Protein AF-A0A1M3LTM2-F1 (afdb_monomer)

Structure (mmCIF, N/CA/C/O backbone):
data_AF-A0A1M3LTM2-F1
#
_entry.id   AF-A0A1M3LTM2-F1
#
loop_
_atom_site.group_PDB
_atom_site.id
_atom_site.type_symbol
_atom_site.label_atom_id
_atom_site.label_alt_id
_atom_site.label_comp_id
_atom_site.label_asym_id
_atom_site.label_entity_id
_atom_site.label_seq_id
_atom_site.pdbx_PDB_ins_code
_atom_site.Cartn_x
_atom_site.Cartn_y
_atom_site.Cartn_z
_atom_site.occupancy
_atom_site.B_iso_or_equiv
_atom_site.auth_seq_id
_atom_site.auth_comp_id
_atom_site.auth_asym_id
_atom_site.auth_atom_id
_atom_site.pdbx_PDB_model_num
ATOM 1 N N . MET A 1 1 ? 12.350 -3.729 -43.028 1.00 33.59 1 MET A N 1
ATOM 2 C CA . MET A 1 1 ? 12.326 -4.623 -41.851 1.00 33.59 1 MET A CA 1
ATOM 3 C C . MET A 1 1 ? 12.410 -3.724 -40.622 1.00 33.59 1 MET A C 1
ATOM 5 O O . MET A 1 1 ? 13.491 -3.300 -40.253 1.00 33.59 1 MET A O 1
ATOM 9 N N . THR A 1 2 ? 11.306 -3.006 -40.391 1.00 43.41 2 THR A N 1
ATOM 10 C CA . THR A 1 2 ? 10.465 -3.072 -39.175 1.00 43.41 2 THR A CA 1
ATOM 11 C C . THR A 1 2 ? 11.162 -2.473 -37.960 1.00 43.41 2 THR A C 1
ATOM 13 O O . THR A 1 2 ? 11.8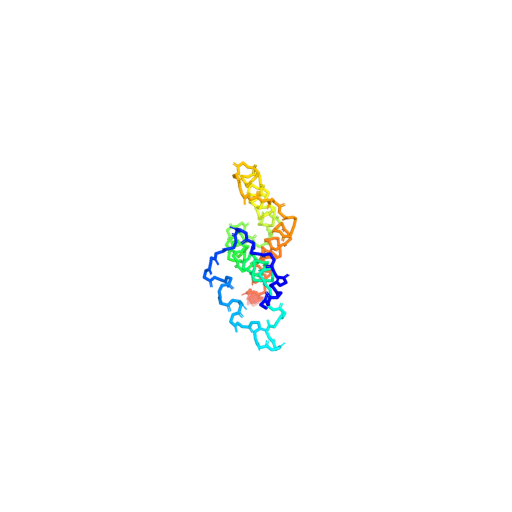26 -3.156 -37.189 1.00 43.41 2 THR A O 1
ATOM 16 N N . LEU A 1 3 ? 10.981 -1.153 -37.855 1.00 39.25 3 LEU A N 1
ATOM 17 C CA . LEU A 1 3 ? 11.224 -0.329 -36.682 1.00 39.25 3 LEU A CA 1
ATOM 18 C C . LEU A 1 3 ? 10.470 -0.948 -35.505 1.00 39.25 3 LEU A C 1
ATOM 20 O O . LEU A 1 3 ? 9.250 -0.848 -35.430 1.00 39.25 3 LEU A O 1
ATOM 24 N N . ASN A 1 4 ? 11.199 -1.627 -34.629 1.00 50.38 4 ASN A N 1
ATOM 25 C CA . ASN A 1 4 ? 10.725 -1.967 -33.301 1.00 50.38 4 ASN A CA 1
ATOM 26 C C . ASN A 1 4 ? 10.847 -0.690 -32.446 1.00 50.38 4 ASN A C 1
ATOM 28 O O . ASN A 1 4 ? 11.981 -0.281 -32.190 1.00 50.38 4 ASN A O 1
ATOM 32 N N . PRO A 1 5 ? 9.755 -0.011 -32.045 1.00 50.31 5 PRO A N 1
ATOM 33 C CA . PRO A 1 5 ? 9.850 1.208 -31.247 1.00 50.31 5 PRO A CA 1
ATOM 34 C C . PRO A 1 5 ? 9.943 0.921 -29.743 1.00 50.31 5 PRO A C 1
ATOM 36 O O . PRO A 1 5 ? 10.090 1.858 -28.966 1.00 50.31 5 PRO A O 1
ATOM 39 N N . PHE A 1 6 ? 9.871 -0.344 -29.319 1.00 50.91 6 PHE A N 1
ATOM 40 C CA . PHE A 1 6 ? 9.977 -0.709 -27.913 1.00 50.91 6 PHE A CA 1
ATOM 41 C C . PHE A 1 6 ? 11.358 -1.303 -27.626 1.00 50.91 6 PHE A C 1
ATOM 43 O O . PHE A 1 6 ? 11.693 -2.357 -28.181 1.00 50.91 6 PHE A O 1
ATOM 50 N N . PRO A 1 7 ? 12.174 -0.679 -26.754 1.00 57.03 7 PRO A N 1
ATOM 51 C CA . PRO A 1 7 ? 13.264 -1.404 -26.126 1.00 57.03 7 PRO A CA 1
ATOM 52 C C . PRO A 1 7 ? 12.647 -2.647 -25.466 1.00 57.03 7 PRO A C 1
ATOM 54 O O . PRO A 1 7 ? 11.665 -2.501 -24.734 1.00 57.03 7 PRO A O 1
ATOM 57 N N . PRO A 1 8 ? 13.149 -3.867 -25.729 1.00 53.25 8 PRO A N 1
ATOM 58 C CA . PRO A 1 8 ? 12.816 -5.001 -24.890 1.00 53.25 8 PRO A CA 1
ATOM 59 C C . PRO A 1 8 ? 13.324 -4.632 -23.505 1.00 53.25 8 PRO A C 1
ATOM 61 O O . PRO A 1 8 ? 14.535 -4.576 -23.297 1.00 53.25 8 PRO A O 1
ATOM 64 N N . ASP A 1 9 ? 12.410 -4.308 -22.598 1.00 58.75 9 ASP A N 1
ATOM 65 C CA . ASP A 1 9 ? 12.755 -4.204 -21.195 1.00 58.75 9 ASP A CA 1
ATOM 66 C C . ASP A 1 9 ? 13.342 -5.568 -20.783 1.00 58.75 9 ASP A C 1
ATOM 68 O O . ASP A 1 9 ? 12.645 -6.588 -20.890 1.00 58.75 9 ASP A O 1
ATOM 72 N N . PRO A 1 10 ? 14.622 -5.640 -20.373 1.00 55.44 10 PRO A N 1
ATOM 73 C CA . PRO A 1 10 ? 15.245 -6.892 -19.956 1.00 55.44 10 PRO A CA 1
ATOM 74 C C . PRO A 1 10 ? 14.589 -7.512 -18.711 1.00 55.44 10 PRO A C 1
ATOM 76 O O . PRO A 1 10 ? 14.942 -8.636 -18.343 1.00 55.44 10 PRO A O 1
ATOM 79 N N . HIS A 1 11 ? 13.670 -6.793 -18.054 1.00 59.66 11 HIS A N 1
ATOM 80 C CA . HIS A 1 11 ? 13.228 -7.061 -16.687 1.00 59.66 11 HIS A CA 1
ATOM 81 C C . HIS A 1 11 ? 11.770 -7.548 -16.562 1.00 59.66 11 HIS A C 1
ATOM 83 O O . HIS A 1 11 ? 11.399 -8.080 -15.514 1.00 59.66 11 HIS A O 1
ATOM 89 N N . GLY A 1 12 ? 10.959 -7.460 -17.623 1.00 59.06 12 GLY A N 1
ATOM 90 C CA . GLY A 1 12 ? 9.566 -7.922 -17.624 1.00 59.06 12 GLY A CA 1
ATOM 91 C C . GLY A 1 12 ? 9.419 -9.437 -17.833 1.00 59.06 12 GLY A C 1
ATOM 92 O O . GLY A 1 12 ? 10.106 -10.040 -18.663 1.00 59.06 12 GLY A O 1
ATOM 93 N N . ASN A 1 13 ? 8.486 -10.080 -17.117 1.00 65.81 13 ASN A N 1
ATOM 94 C CA . ASN A 1 13 ? 8.162 -11.499 -17.320 1.00 65.81 13 ASN A CA 1
ATOM 95 C C . ASN A 1 13 ? 7.814 -11.740 -18.803 1.00 65.81 13 ASN A C 1
ATOM 97 O O . ASN A 1 13 ? 6.838 -11.182 -19.302 1.00 65.81 13 ASN A O 1
ATOM 101 N N . ARG A 1 14 ? 8.614 -12.559 -19.507 1.00 67.38 14 ARG A N 1
ATOM 102 C CA . ARG A 1 14 ? 8.580 -12.720 -20.982 1.00 67.38 14 ARG A CA 1
ATOM 103 C C . ARG A 1 14 ? 7.193 -13.078 -21.522 1.00 67.38 14 ARG A C 1
ATOM 105 O O . ARG A 1 14 ? 6.858 -12.766 -22.662 1.00 67.38 14 ARG A O 1
ATOM 112 N N . LEU A 1 15 ? 6.389 -13.742 -20.696 1.00 70.94 15 LEU A N 1
ATOM 113 C CA . LEU A 1 15 ? 5.016 -14.116 -21.010 1.00 70.94 15 LEU A CA 1
ATOM 114 C C . LEU A 1 15 ? 4.075 -12.902 -20.976 1.00 70.94 15 LEU A C 1
ATOM 116 O O . LEU A 1 15 ? 3.256 -12.743 -21.873 1.00 70.94 15 LEU A O 1
ATOM 120 N N . LEU A 1 16 ? 4.250 -12.001 -20.007 1.00 65.56 16 LEU A N 1
ATOM 121 C CA . LEU A 1 16 ? 3.496 -10.752 -19.902 1.00 65.56 16 LEU A CA 1
ATOM 122 C C . LEU A 1 16 ? 3.811 -9.823 -21.079 1.00 65.56 16 LEU A C 1
ATOM 124 O O . LEU A 1 16 ? 2.897 -9.328 -21.725 1.00 65.56 16 LEU A O 1
ATOM 128 N N . THR A 1 17 ? 5.092 -9.652 -21.416 1.00 68.88 17 THR A N 1
ATOM 129 C CA . THR A 1 17 ? 5.516 -8.842 -22.571 1.00 68.88 17 THR A CA 1
ATOM 130 C C . THR A 1 17 ? 5.005 -9.407 -23.894 1.00 68.88 17 THR A C 1
ATOM 132 O O . THR A 1 17 ? 4.573 -8.644 -24.754 1.00 68.88 17 THR A O 1
ATOM 135 N N . SER A 1 18 ? 4.970 -10.734 -24.045 1.00 69.81 18 SER A N 1
ATOM 136 C CA . SER A 1 18 ? 4.404 -11.377 -25.240 1.00 69.81 18 SER A CA 1
ATOM 137 C C . SER A 1 18 ? 2.886 -11.195 -25.335 1.00 69.81 18 SER A C 1
ATOM 139 O O . SER A 1 18 ? 2.366 -10.920 -26.414 1.00 69.81 18 SER A O 1
ATOM 141 N N . LEU A 1 19 ? 2.167 -11.308 -24.213 1.00 69.62 19 LEU A N 1
ATOM 142 C CA . LEU A 1 19 ? 0.724 -11.068 -24.172 1.00 69.62 19 LEU A CA 1
ATOM 143 C C . LEU A 1 19 ? 0.393 -9.600 -24.462 1.00 69.62 19 LEU A C 1
ATOM 145 O O . LEU A 1 19 ? -0.483 -9.327 -25.276 1.00 69.62 19 LEU A O 1
ATOM 149 N N . LEU A 1 20 ? 1.122 -8.655 -23.869 1.00 68.69 20 LEU A N 1
ATOM 150 C CA . LEU A 1 20 ? 0.933 -7.224 -24.120 1.00 68.69 20 LEU A CA 1
ATOM 151 C C . LEU A 1 20 ? 1.189 -6.857 -25.588 1.00 68.69 20 LEU A C 1
ATOM 153 O O . LEU A 1 20 ? 0.420 -6.087 -26.155 1.00 68.69 20 LEU A O 1
ATOM 157 N N . ALA A 1 21 ? 2.200 -7.451 -26.231 1.00 68.19 21 ALA A N 1
ATOM 158 C CA . ALA A 1 21 ? 2.460 -7.248 -27.657 1.00 68.19 21 ALA A CA 1
ATOM 159 C C . ALA A 1 21 ? 1.308 -7.749 -28.549 1.00 68.19 21 ALA A C 1
ATOM 161 O O . ALA A 1 21 ? 0.962 -7.086 -29.521 1.00 68.19 21 ALA A O 1
ATOM 162 N N . LEU A 1 22 ? 0.672 -8.872 -28.188 1.00 66.62 22 LEU A N 1
ATOM 163 C CA . LEU A 1 22 ? -0.514 -9.389 -28.883 1.00 66.62 22 LEU A CA 1
ATOM 164 C C . LEU A 1 22 ? -1.740 -8.481 -28.690 1.00 66.62 22 LEU A C 1
ATOM 166 O O . LEU A 1 22 ? -2.513 -8.281 -29.624 1.00 66.62 22 LEU A O 1
ATOM 170 N N . PHE A 1 23 ? -1.923 -7.908 -27.496 1.00 61.53 23 PHE A N 1
ATOM 171 C CA . PHE A 1 23 ? -3.037 -6.994 -27.216 1.00 61.53 23 PHE A CA 1
ATOM 172 C C . PHE A 1 23 ? -2.843 -5.595 -27.815 1.00 61.53 23 PHE A C 1
ATOM 174 O O . PHE A 1 23 ? -3.836 -4.956 -28.166 1.00 61.53 23 PHE A O 1
ATOM 181 N N . ALA A 1 24 ? -1.599 -5.138 -27.984 1.00 60.16 24 ALA A N 1
ATOM 182 C CA . ALA A 1 24 ? -1.260 -3.837 -28.565 1.00 60.16 24 ALA A CA 1
ATOM 183 C C . ALA A 1 24 ? -1.666 -3.689 -30.044 1.00 60.16 24 ALA A C 1
ATOM 185 O O . ALA A 1 24 ? -1.821 -2.566 -30.522 1.00 60.16 24 ALA A O 1
ATOM 186 N N . GLU A 1 25 ? -1.922 -4.793 -30.756 1.00 63.12 25 GLU A N 1
ATOM 187 C CA . GLU A 1 25 ? -2.535 -4.755 -32.09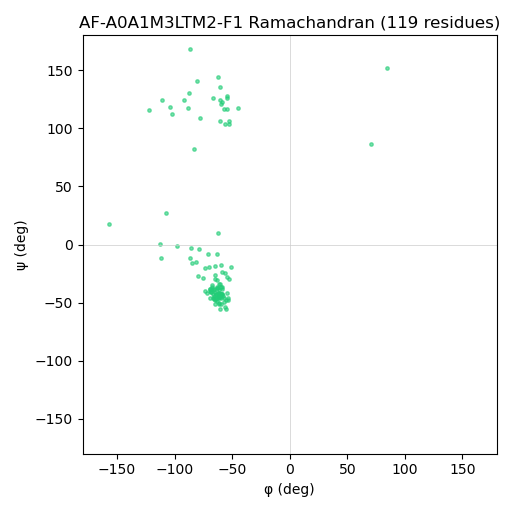4 1.00 63.12 25 GLU A CA 1
ATOM 188 C C . GLU A 1 25 ? -4.023 -4.349 -32.058 1.00 63.12 25 GLU A C 1
ATOM 190 O O . GLU A 1 25 ? -4.628 -4.070 -33.094 1.00 63.12 25 GLU A O 1
ATOM 195 N N . THR A 1 26 ? -4.611 -4.244 -30.861 1.00 64.38 26 THR A N 1
ATOM 196 C CA . THR A 1 26 ? -5.981 -3.775 -30.635 1.00 64.38 26 THR A CA 1
ATOM 197 C C . THR A 1 26 ? -5.949 -2.320 -30.140 1.00 64.38 26 THR A C 1
ATOM 199 O O . THR A 1 26 ? -5.559 -2.076 -28.996 1.00 64.38 26 THR A O 1
ATOM 202 N N . PRO A 1 27 ? -6.420 -1.328 -30.922 1.00 62.69 27 PRO A N 1
ATOM 203 C CA . PRO A 1 27 ? -6.354 0.094 -30.547 1.00 62.69 27 PRO A CA 1
ATOM 204 C C . PRO A 1 27 ? -7.023 0.437 -29.204 1.00 62.69 27 PRO A C 1
ATOM 206 O O . PRO A 1 27 ? -6.659 1.409 -28.552 1.00 62.69 27 PRO A O 1
ATOM 209 N N . LEU A 1 28 ? -7.989 -0.381 -28.771 1.00 63.59 28 LEU A N 1
ATOM 210 C CA . LEU A 1 28 ? -8.709 -0.247 -27.500 1.00 63.59 28 LEU A CA 1
ATOM 211 C C . LEU A 1 28 ? -7.888 -0.634 -26.259 1.00 63.59 28 LEU A C 1
ATOM 213 O O . LEU A 1 28 ? -8.262 -0.230 -25.162 1.00 63.59 28 LEU A O 1
ATOM 217 N N . LEU A 1 29 ? -6.809 -1.409 -26.405 1.00 65.19 29 LEU A N 1
ATOM 218 C CA . LEU A 1 29 ? -5.996 -1.925 -25.292 1.00 65.19 29 LEU A CA 1
ATOM 219 C C . LEU A 1 29 ? -4.583 -1.337 -25.249 1.00 65.19 29 LEU A C 1
ATOM 221 O O . LEU A 1 29 ? -3.831 -1.639 -24.329 1.00 65.19 29 LEU A O 1
ATOM 225 N N . ALA A 1 30 ? -4.235 -0.443 -26.177 1.00 68.12 30 ALA A N 1
ATOM 226 C CA . ALA A 1 30 ? -2.925 0.209 -26.233 1.00 68.12 30 ALA A CA 1
ATOM 227 C C . ALA A 1 30 ? -2.565 1.021 -24.967 1.00 68.12 30 ALA A C 1
ATOM 229 O O . ALA A 1 30 ? -1.400 1.337 -24.747 1.00 68.12 30 ALA A O 1
ATOM 230 N N . TRP A 1 31 ? -3.552 1.356 -24.130 1.00 71.31 31 TRP A N 1
ATOM 231 C CA . TRP A 1 31 ? -3.344 2.036 -22.848 1.00 71.31 31 TRP A CA 1
ATOM 232 C C . TRP A 1 31 ? -2.931 1.085 -21.711 1.00 71.31 31 TRP A C 1
ATOM 234 O O . TRP A 1 31 ? -2.450 1.553 -20.680 1.00 71.31 31 TRP A O 1
ATOM 244 N N . VAL A 1 32 ? -3.098 -0.234 -21.877 1.00 75.25 32 VAL A N 1
ATOM 245 C CA . VAL A 1 32 ? -2.650 -1.248 -20.913 1.00 75.25 32 VAL A CA 1
ATOM 246 C C . VAL A 1 32 ? -1.173 -1.522 -21.171 1.00 75.25 32 VAL A C 1
ATOM 248 O O . VAL A 1 32 ? -0.799 -2.449 -21.886 1.00 75.25 32 VAL A O 1
ATOM 251 N N . THR A 1 33 ? -0.321 -0.663 -20.625 1.00 79.88 33 THR A N 1
ATOM 252 C CA . THR A 1 33 ? 1.133 -0.834 -20.676 1.00 79.88 33 THR A CA 1
ATOM 253 C C . THR A 1 33 ? 1.622 -1.694 -19.511 1.00 79.88 33 THR A C 1
ATOM 255 O O . THR A 1 33 ? 0.887 -1.954 -18.557 1.00 79.88 33 THR A O 1
ATOM 258 N N . TYR A 1 34 ? 2.882 -2.129 -19.581 1.00 74.62 34 TYR A N 1
ATOM 259 C CA . TYR A 1 34 ? 3.539 -2.852 -18.490 1.00 74.62 34 TYR A CA 1
ATOM 260 C C . TYR A 1 34 ? 3.448 -2.079 -17.162 1.00 74.62 34 TYR A C 1
ATOM 262 O O . TYR A 1 34 ? 2.954 -2.634 -16.185 1.00 74.62 34 TYR A O 1
ATOM 270 N N . ASP A 1 35 ? 3.769 -0.781 -17.172 1.00 79.69 35 ASP A N 1
ATOM 271 C CA . ASP A 1 35 ? 3.680 0.105 -16.003 1.00 79.69 35 ASP A CA 1
ATOM 272 C C . ASP A 1 35 ? 2.287 0.111 -15.359 1.00 79.69 35 ASP A C 1
ATOM 274 O O . ASP A 1 35 ? 2.159 0.108 -14.138 1.00 79.69 35 ASP A O 1
ATOM 278 N N . VAL A 1 36 ? 1.220 0.128 -16.168 1.00 84.25 36 VAL A N 1
ATOM 279 C CA . VAL A 1 36 ? -0.161 0.138 -15.660 1.00 84.25 36 VAL A CA 1
ATOM 280 C C . VAL A 1 36 ? -0.492 -1.189 -14.987 1.00 84.25 36 VAL A C 1
ATOM 282 O O . VAL A 1 36 ? -1.137 -1.202 -13.935 1.00 84.25 36 VAL A O 1
ATOM 285 N N . VAL A 1 37 ? -0.054 -2.302 -15.580 1.00 85.06 37 VAL A N 1
ATOM 286 C CA . VAL A 1 37 ? -0.262 -3.638 -15.013 1.00 85.06 37 VAL A CA 1
ATOM 287 C C . VAL A 1 37 ? 0.519 -3.794 -13.714 1.00 85.06 37 VAL A C 1
ATOM 289 O O . VAL A 1 37 ? -0.061 -4.239 -12.727 1.00 85.06 37 VAL A O 1
ATOM 292 N N . GLU A 1 38 ? 1.787 -3.392 -13.688 1.00 84.31 38 GLU A N 1
ATOM 293 C CA . GLU A 1 38 ? 2.637 -3.438 -12.496 1.00 84.31 38 GLU A CA 1
ATOM 294 C C . GLU A 1 38 ? 2.067 -2.570 -11.366 1.00 84.31 38 GLU A C 1
ATOM 296 O O . GLU A 1 38 ? 1.814 -3.070 -10.269 1.00 84.31 38 GLU A O 1
ATOM 301 N N . PHE A 1 39 ? 1.728 -1.312 -11.660 1.00 88.19 39 PHE A N 1
ATOM 302 C CA . PHE A 1 39 ? 1.120 -0.392 -10.696 1.00 88.19 39 PHE A CA 1
ATOM 303 C C . PHE A 1 39 ? -0.199 -0.934 -10.124 1.00 88.19 39 PHE A C 1
ATOM 305 O O . PHE A 1 39 ? -0.436 -0.892 -8.914 1.00 88.19 39 PHE A O 1
ATOM 312 N N . SER A 1 40 ? -1.061 -1.482 -10.984 1.00 89.44 40 SER A N 1
ATOM 313 C CA . SER A 1 40 ? -2.346 -2.052 -10.560 1.00 89.44 40 SER A CA 1
ATOM 314 C C . SER A 1 40 ? -2.162 -3.338 -9.753 1.00 89.44 40 SER A C 1
ATOM 316 O O . SER A 1 40 ? -2.874 -3.553 -8.772 1.00 89.44 40 SER A O 1
ATOM 318 N N . ALA A 1 41 ? -1.205 -4.189 -10.130 1.00 89.75 41 ALA A N 1
ATOM 319 C CA . ALA A 1 41 ? -0.889 -5.414 -9.404 1.00 89.75 41 ALA A CA 1
ATOM 320 C C . ALA A 1 41 ? -0.360 -5.111 -7.994 1.00 89.75 41 ALA A C 1
ATOM 322 O O . ALA A 1 41 ? -0.808 -5.740 -7.033 1.00 89.75 41 ALA A O 1
ATOM 323 N N . ASN A 1 42 ? 0.510 -4.108 -7.860 1.00 91.38 42 ASN A N 1
ATOM 324 C CA . ASN A 1 42 ? 1.029 -3.640 -6.576 1.00 91.38 42 ASN A CA 1
ATOM 325 C C . ASN A 1 42 ? -0.095 -3.140 -5.651 1.00 91.38 42 ASN A C 1
ATOM 327 O O . ASN A 1 42 ? -0.193 -3.582 -4.503 1.00 91.38 42 ASN A O 1
ATOM 331 N N . ILE A 1 43 ? -1.033 -2.333 -6.174 1.00 95.00 43 ILE A N 1
ATOM 332 C CA . ILE A 1 43 ? -2.249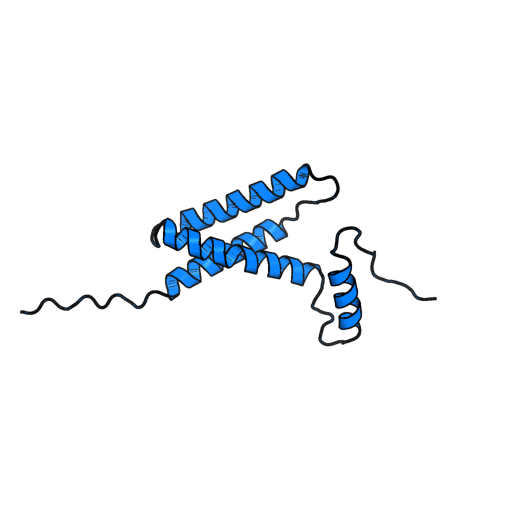 -1.938 -5.436 1.00 95.00 43 ILE A CA 1
ATOM 333 C C . ILE A 1 43 ? -3.011 -3.179 -4.961 1.00 95.00 43 ILE A C 1
ATOM 335 O O . ILE A 1 43 ? -3.278 -3.323 -3.766 1.00 95.00 43 ILE A O 1
ATOM 339 N N . LEU A 1 44 ? -3.364 -4.079 -5.883 1.00 95.75 44 LEU A N 1
ATOM 340 C CA . LEU A 1 44 ? -4.187 -5.255 -5.584 1.00 95.75 44 LEU A CA 1
ATOM 341 C C . LEU A 1 44 ? -3.538 -6.171 -4.540 1.00 95.75 44 LEU A C 1
ATOM 343 O O . LEU A 1 44 ? -4.242 -6.718 -3.692 1.00 95.75 44 LEU A O 1
ATOM 347 N N . MET A 1 45 ? -2.214 -6.310 -4.566 1.00 92.75 45 MET A N 1
ATOM 348 C CA . MET A 1 45 ? -1.462 -7.122 -3.610 1.00 92.75 45 MET A CA 1
ATOM 349 C C . MET A 1 45 ? -1.492 -6.541 -2.189 1.00 92.75 45 MET A C 1
ATOM 351 O O . MET A 1 45 ? -1.548 -7.298 -1.218 1.00 92.75 45 MET A O 1
ATOM 355 N N . PHE A 1 46 ? -1.500 -5.213 -2.049 1.00 95.62 46 PHE A N 1
ATOM 356 C CA . PHE A 1 46 ? -1.528 -4.549 -0.742 1.00 95.62 46 PHE A CA 1
ATOM 357 C C . PHE A 1 46 ? -2.938 -4.378 -0.157 1.00 95.62 46 PHE A C 1
ATOM 359 O O . PHE A 1 46 ? -3.069 -4.176 1.052 1.00 95.62 46 PHE A O 1
ATOM 366 N N . VAL A 1 47 ? -4.004 -4.528 -0.954 1.00 97.50 47 VAL A N 1
ATOM 367 C CA . VAL A 1 47 ? -5.390 -4.480 -0.446 1.00 97.50 47 VAL A CA 1
ATOM 368 C C . VAL A 1 47 ? -5.644 -5.514 0.665 1.00 97.50 47 VAL A C 1
ATOM 370 O O . VAL A 1 47 ? -6.064 -5.106 1.753 1.00 97.50 47 VAL A O 1
ATOM 373 N N . PRO A 1 48 ? -5.365 -6.823 0.483 1.00 96.00 48 PRO A N 1
ATOM 374 C CA . PRO A 1 48 ? -5.524 -7.811 1.550 1.00 96.00 48 PRO A CA 1
ATOM 375 C C . PRO A 1 48 ? -4.688 -7.493 2.791 1.00 96.00 48 PRO A C 1
ATOM 377 O O . PRO A 1 48 ? -5.151 -7.707 3.909 1.00 96.00 48 PRO A O 1
ATOM 380 N N . MET A 1 49 ? -3.481 -6.948 2.612 1.00 95.50 49 MET A N 1
ATOM 381 C CA . MET A 1 49 ? -2.619 -6.548 3.724 1.00 95.50 49 MET A CA 1
ATOM 382 C C . MET A 1 49 ? -3.256 -5.415 4.538 1.00 95.50 49 MET A C 1
ATOM 384 O O . MET A 1 49 ? -3.349 -5.528 5.760 1.00 95.50 49 MET A O 1
ATOM 388 N N . GLY A 1 50 ? -3.771 -4.373 3.878 1.00 95.12 50 GLY A N 1
ATOM 389 C CA . GLY A 1 50 ? -4.510 -3.288 4.529 1.00 95.12 50 GLY A CA 1
ATOM 390 C C . GLY A 1 50 ? -5.742 -3.785 5.290 1.00 95.12 50 GLY A C 1
ATOM 391 O O . GLY A 1 50 ? -5.964 -3.381 6.433 1.00 95.12 50 GLY A O 1
ATOM 392 N N . VAL A 1 51 ? -6.505 -4.715 4.701 1.00 96.56 51 VAL A N 1
ATOM 393 C CA . VAL A 1 51 ? -7.654 -5.353 5.368 1.00 96.56 51 VAL A CA 1
ATOM 394 C C . VAL A 1 51 ? -7.210 -6.104 6.625 1.00 96.56 51 VAL A C 1
ATOM 396 O O . VAL A 1 51 ? -7.719 -5.840 7.715 1.00 96.56 51 VAL A O 1
ATOM 399 N N . LEU A 1 52 ? -6.253 -7.026 6.492 1.00 96.75 52 LEU A N 1
ATOM 400 C CA . LEU A 1 52 ? -5.805 -7.888 7.587 1.00 96.75 52 LEU A CA 1
ATOM 401 C C . LEU A 1 52 ? -5.197 -7.084 8.737 1.00 96.75 52 LEU A C 1
ATOM 403 O O . LEU A 1 52 ? -5.548 -7.319 9.891 1.00 96.75 52 LEU A O 1
ATOM 407 N N . LEU A 1 53 ? -4.334 -6.111 8.436 1.00 95.69 53 LEU A N 1
ATOM 408 C CA . LEU A 1 53 ? -3.705 -5.274 9.456 1.00 95.69 53 LEU A CA 1
ATOM 409 C C . LEU A 1 53 ? -4.731 -4.415 10.199 1.00 95.69 53 LEU A C 1
ATOM 411 O O . LEU A 1 53 ? -4.664 -4.318 11.421 1.00 95.69 53 LEU A O 1
ATOM 415 N N . THR A 1 54 ? -5.711 -3.842 9.497 1.00 95.81 54 THR A N 1
ATOM 416 C CA . THR A 1 54 ? -6.765 -3.034 10.138 1.00 95.81 54 THR A CA 1
ATOM 417 C C . THR A 1 54 ? -7.679 -3.888 11.015 1.00 95.81 54 THR A C 1
ATOM 419 O O . THR A 1 54 ? -8.101 -3.449 12.083 1.00 95.81 54 THR A O 1
ATOM 422 N N . LEU A 1 55 ? -7.975 -5.124 10.602 1.00 94.38 55 LEU A N 1
ATOM 423 C CA . LEU A 1 55 ? -8.738 -6.062 11.428 1.00 94.38 55 LEU A CA 1
ATOM 424 C C . LEU A 1 55 ? -7.944 -6.529 12.655 1.00 94.38 55 LEU A C 1
ATOM 426 O O . LEU A 1 55 ? -8.517 -6.632 13.736 1.00 94.38 55 LEU A O 1
ATOM 430 N N . LEU A 1 56 ? -6.641 -6.780 12.503 1.00 95.69 56 LEU A N 1
ATOM 431 C CA . LEU A 1 56 ? -5.776 -7.269 13.578 1.00 95.69 56 LEU A CA 1
ATOM 432 C C . LEU A 1 56 ? -5.479 -6.196 14.634 1.00 95.69 56 LEU A C 1
ATOM 434 O O . LEU A 1 56 ? -5.482 -6.485 15.826 1.00 95.69 56 LEU A O 1
ATOM 438 N N . LEU A 1 57 ? -5.218 -4.963 14.197 1.00 93.94 57 LEU A N 1
ATOM 439 C CA . LEU A 1 57 ? -4.875 -3.831 15.070 1.00 93.94 57 LEU A CA 1
ATOM 440 C C . LEU A 1 57 ? -6.118 -3.094 15.591 1.00 93.94 57 LEU A C 1
ATOM 442 O O . LEU A 1 57 ? -6.036 -2.275 16.509 1.00 93.94 57 LEU A O 1
ATOM 446 N N . GLY A 1 58 ? -7.279 -3.401 15.017 1.00 90.56 58 GLY A N 1
ATOM 447 C CA . GLY A 1 58 ? -8.531 -2.722 15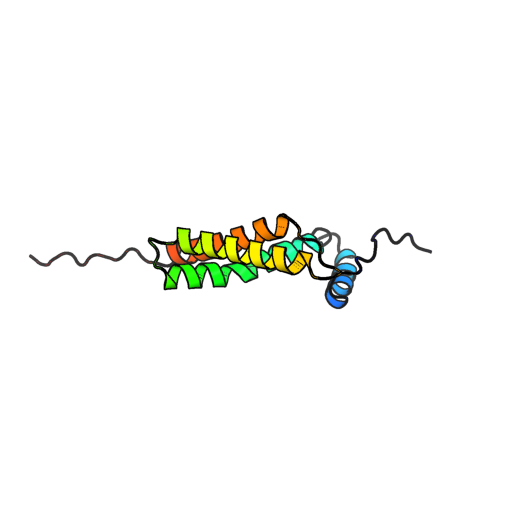.292 1.00 90.56 58 GLY A CA 1
ATOM 448 C C . GLY A 1 58 ? -8.698 -1.448 14.465 1.00 90.56 58 GLY A C 1
ATOM 449 O O . GLY A 1 58 ? -7.746 -0.764 14.091 1.00 90.56 58 GLY A O 1
ATOM 450 N N . ARG A 1 59 ? -9.964 -1.111 14.208 1.00 90.31 59 ARG A N 1
ATOM 451 C CA . ARG A 1 59 ? -10.381 -0.015 13.315 1.00 90.31 59 ARG A CA 1
ATOM 452 C C . ARG A 1 59 ? -9.881 1.353 13.783 1.00 90.31 59 ARG A C 1
ATOM 454 O O . ARG A 1 59 ? -9.535 2.190 12.961 1.00 90.31 59 ARG A O 1
ATOM 461 N N . ASP A 1 60 ? -9.800 1.569 15.094 1.00 90.88 60 ASP A N 1
ATOM 462 C CA . ASP A 1 60 ? -9.332 2.838 15.667 1.00 90.88 60 ASP A CA 1
ATOM 463 C C . ASP A 1 60 ? -7.825 3.062 15.446 1.00 90.88 60 ASP A C 1
ATOM 465 O O . ASP A 1 60 ? -7.345 4.196 15.467 1.00 90.88 60 ASP A O 1
ATOM 469 N N . HIS A 1 61 ? -7.079 1.991 15.156 1.00 93.19 61 HIS A N 1
ATOM 470 C CA . HIS A 1 61 ? -5.641 2.016 14.901 1.00 93.19 61 HIS A CA 1
ATOM 471 C C . HIS A 1 61 ? -5.296 1.803 13.421 1.00 93.19 61 HIS A C 1
ATOM 473 O O . HIS A 1 61 ? -4.201 1.347 13.094 1.00 93.19 61 HIS A O 1
ATOM 479 N N . TRP A 1 62 ? -6.199 2.159 12.503 1.00 92.38 62 TRP A N 1
ATOM 480 C CA . TRP A 1 62 ? -5.970 2.057 11.055 1.00 92.38 62 TRP A CA 1
ATOM 481 C C . TRP A 1 62 ? -4.675 2.748 10.586 1.00 92.38 62 TRP A C 1
ATOM 483 O O . TRP A 1 62 ? -4.038 2.313 9.628 1.00 92.38 62 TRP A O 1
ATOM 493 N N . TRP A 1 63 ? -4.240 3.800 11.284 1.00 94.12 63 TRP A N 1
ATOM 494 C CA . TRP A 1 63 ? -2.992 4.507 10.999 1.00 94.12 63 TRP A CA 1
ATOM 495 C C . TRP A 1 63 ? -1.751 3.625 11.214 1.00 94.12 63 TRP A C 1
ATOM 497 O O . TRP A 1 63 ? -0.765 3.790 10.498 1.00 94.12 63 TRP A O 1
ATOM 507 N N . LEU A 1 64 ? -1.798 2.651 12.136 1.00 94.56 64 LEU A N 1
ATOM 508 C CA . LEU A 1 64 ? -0.735 1.653 12.297 1.00 94.56 64 LEU A CA 1
ATOM 509 C C . LEU A 1 64 ? -0.698 0.690 11.108 1.00 94.56 64 LEU A C 1
ATOM 511 O O . LEU A 1 64 ? 0.386 0.350 10.646 1.00 94.56 64 LEU A O 1
ATOM 515 N N . ALA A 1 65 ? -1.857 0.290 10.572 1.00 93.19 65 ALA A N 1
ATOM 516 C CA . ALA A 1 65 ? -1.914 -0.519 9.355 1.00 93.19 65 ALA A CA 1
ATOM 517 C C . ALA A 1 65 ? -1.284 0.224 8.164 1.00 93.19 65 ALA A C 1
ATOM 519 O O . ALA A 1 65 ? -0.498 -0.361 7.420 1.00 93.19 65 ALA A O 1
ATOM 520 N N . LEU A 1 66 ? -1.557 1.528 8.038 1.00 94.31 66 LEU A N 1
ATOM 521 C CA . LEU A 1 66 ? -0.932 2.379 7.025 1.00 94.31 66 LEU A CA 1
ATOM 522 C C . LEU A 1 66 ? 0.587 2.494 7.225 1.00 94.31 66 LEU A C 1
ATOM 524 O O . LEU A 1 66 ? 1.344 2.292 6.278 1.00 94.31 66 LEU A O 1
ATOM 528 N N . ALA A 1 67 ? 1.040 2.774 8.451 1.00 95.81 67 ALA A N 1
ATOM 529 C CA . ALA A 1 67 ? 2.463 2.879 8.767 1.00 95.81 67 ALA A CA 1
ATOM 530 C C . ALA A 1 67 ? 3.212 1.571 8.467 1.00 95.81 67 ALA A C 1
ATOM 532 O O . ALA A 1 67 ? 4.283 1.600 7.865 1.00 95.81 67 ALA A O 1
ATOM 533 N N . LEU A 1 68 ? 2.631 0.422 8.821 1.00 94.19 68 LEU A N 1
ATOM 534 C CA . LEU A 1 68 ? 3.201 -0.890 8.514 1.00 94.19 68 LEU A CA 1
ATOM 535 C C . LEU A 1 68 ? 3.240 -1.171 7.008 1.00 94.19 68 LEU A C 1
ATOM 537 O O . LEU A 1 68 ? 4.229 -1.727 6.538 1.00 94.19 68 LEU A O 1
ATOM 541 N N . GLY A 1 69 ? 2.223 -0.759 6.244 1.00 92.75 69 GLY A N 1
ATOM 542 C CA . GLY A 1 69 ? 2.236 -0.856 4.779 1.00 92.75 69 GLY A CA 1
ATOM 543 C C . GLY A 1 69 ? 3.363 -0.032 4.142 1.00 92.75 69 GLY A C 1
ATOM 544 O O . GLY A 1 69 ? 4.087 -0.525 3.273 1.00 92.75 69 GLY A O 1
ATOM 545 N N . VAL A 1 70 ? 3.580 1.194 4.631 1.00 93.50 70 VAL A N 1
ATOM 546 C CA . VAL A 1 70 ? 4.690 2.059 4.191 1.00 93.50 70 VAL A CA 1
ATOM 547 C C . VAL A 1 70 ? 6.044 1.450 4.561 1.00 93.50 70 VAL A C 1
ATOM 549 O O . VAL A 1 70 ? 6.915 1.336 3.702 1.00 93.50 70 VAL A O 1
ATOM 552 N N . VAL A 1 71 ? 6.222 0.997 5.806 1.00 95.19 71 VAL A N 1
ATOM 553 C CA . VAL A 1 71 ? 7.470 0.355 6.260 1.00 95.19 71 VAL A CA 1
ATOM 554 C C . VAL A 1 71 ? 7.764 -0.912 5.459 1.00 95.19 71 VAL A C 1
ATOM 556 O O . VAL A 1 71 ? 8.908 -1.124 5.057 1.00 95.19 71 VAL A O 1
ATOM 559 N N . ALA A 1 72 ? 6.751 -1.736 5.185 1.00 91.69 72 ALA A N 1
ATOM 560 C CA . ALA A 1 72 ? 6.905 -2.920 4.349 1.00 91.69 72 ALA A CA 1
ATOM 561 C C . ALA A 1 72 ? 7.379 -2.543 2.940 1.00 91.69 72 ALA A C 1
ATOM 563 O O . ALA A 1 72 ? 8.310 -3.159 2.427 1.00 91.69 72 ALA A O 1
ATOM 564 N N . THR A 1 73 ? 6.809 -1.490 2.351 1.00 91.94 73 THR A N 1
ATOM 565 C CA . THR A 1 73 ? 7.213 -1.023 1.019 1.00 91.94 73 THR A CA 1
ATOM 566 C C . THR A 1 73 ? 8.644 -0.495 1.001 1.00 91.94 73 THR A C 1
ATOM 568 O O . THR A 1 73 ? 9.436 -0.929 0.172 1.00 91.94 73 THR A O 1
ATOM 571 N N . LEU A 1 74 ? 9.019 0.348 1.967 1.00 90.38 74 LEU A N 1
ATOM 572 C CA . LEU A 1 74 ? 1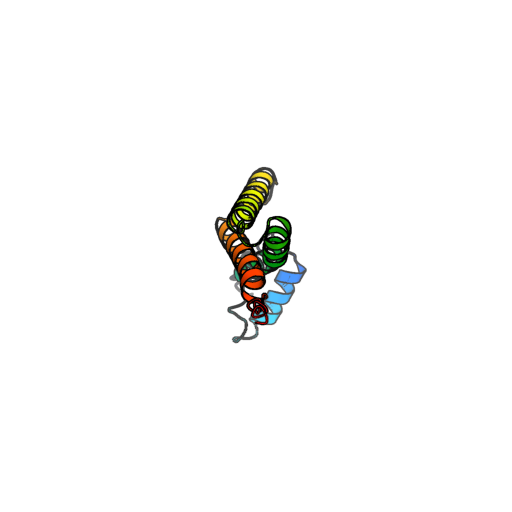0.396 0.840 2.094 1.00 90.38 74 LEU A CA 1
ATOM 573 C C . LEU A 1 74 ? 11.389 -0.304 2.317 1.00 90.38 74 LEU A C 1
ATOM 575 O O . LEU A 1 74 ? 12.510 -0.257 1.823 1.00 90.38 74 LEU A O 1
ATOM 579 N N . THR A 1 75 ? 10.977 -1.353 3.032 1.00 90.25 75 THR A N 1
ATOM 580 C CA . THR A 1 75 ? 11.798 -2.556 3.213 1.00 90.25 75 THR A CA 1
ATOM 581 C C . THR A 1 75 ? 11.990 -3.293 1.887 1.00 90.25 75 THR A C 1
ATOM 583 O O . THR A 1 75 ? 13.105 -3.715 1.586 1.00 90.25 75 THR A O 1
ATOM 586 N N . ILE A 1 76 ? 10.935 -3.429 1.076 1.00 86.75 76 ILE A N 1
ATOM 587 C CA . ILE A 1 76 ? 11.013 -4.042 -0.257 1.00 86.75 76 ILE A CA 1
ATOM 588 C C . ILE A 1 76 ? 11.951 -3.233 -1.157 1.00 86.75 76 ILE A C 1
ATOM 590 O O . ILE A 1 76 ? 12.888 -3.809 -1.707 1.00 86.75 76 ILE A O 1
ATOM 594 N N . GLU A 1 77 ? 11.756 -1.916 -1.254 1.00 87.69 77 GLU A N 1
ATOM 595 C CA . GLU A 1 77 ? 12.616 -1.028 -2.047 1.00 87.69 77 GLU A CA 1
ATOM 596 C C . GLU A 1 77 ? 14.073 -1.086 -1.578 1.00 87.69 77 GLU A C 1
ATOM 598 O O . GLU A 1 77 ? 14.990 -1.196 -2.391 1.00 87.69 77 GLU A O 1
ATOM 603 N N . P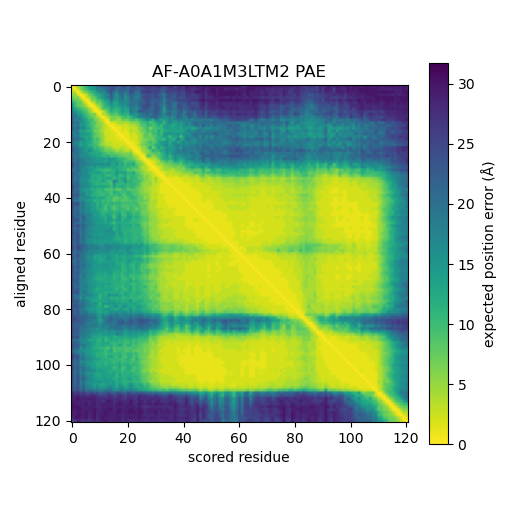HE A 1 78 ? 14.304 -1.087 -0.262 1.00 87.56 78 PHE A N 1
ATOM 604 C CA . PHE A 1 78 ? 15.644 -1.202 0.305 1.00 87.56 78 PHE A CA 1
ATOM 605 C C . PHE A 1 78 ? 16.317 -2.518 -0.086 1.00 87.56 78 PHE A C 1
ATOM 607 O O . PHE A 1 78 ? 17.470 -2.510 -0.506 1.00 87.56 78 PHE A O 1
ATOM 614 N N . VAL A 1 79 ? 15.610 -3.649 0.001 1.00 85.50 79 VAL A N 1
ATOM 615 C CA . VAL A 1 79 ? 16.139 -4.953 -0.433 1.00 85.50 79 VAL A CA 1
ATOM 616 C C . VAL A 1 79 ? 16.417 -4.959 -1.939 1.00 85.50 79 VAL A C 1
ATOM 618 O O . VAL A 1 79 ? 17.416 -5.536 -2.374 1.00 85.50 79 VAL A O 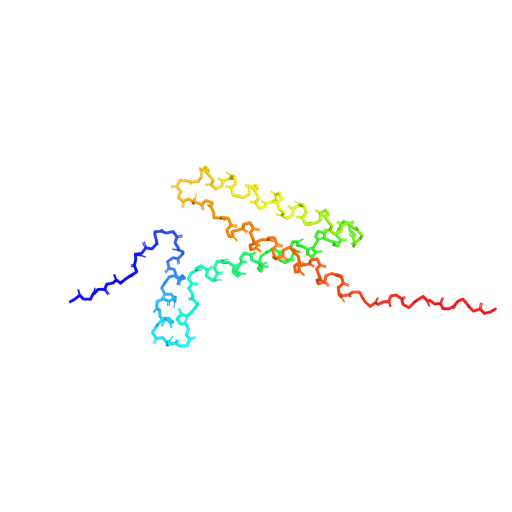1
ATOM 621 N N . GLN A 1 80 ? 15.581 -4.291 -2.738 1.00 82.94 80 GL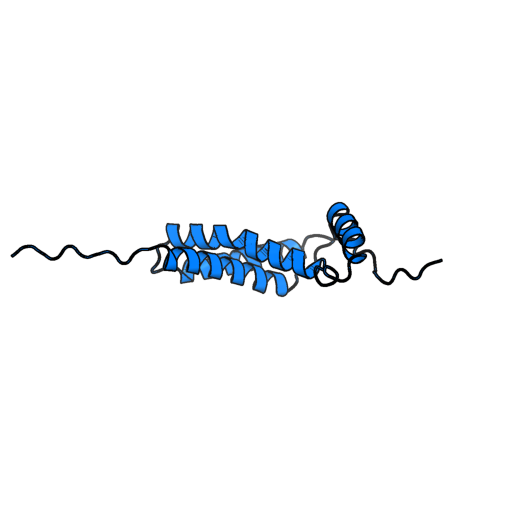N A N 1
ATOM 622 C CA . GLN A 1 80 ? 15.767 -4.180 -4.185 1.00 82.94 80 GLN A CA 1
ATOM 623 C C . GLN A 1 80 ? 17.044 -3.433 -4.576 1.00 82.94 80 GLN A C 1
ATOM 625 O O . GLN A 1 80 ? 17.656 -3.822 -5.568 1.00 82.94 80 GLN A O 1
ATOM 630 N N . LEU A 1 81 ? 17.519 -2.473 -3.773 1.00 82.69 81 LEU A N 1
ATOM 631 C CA . LEU A 1 81 ? 18.805 -1.794 -4.012 1.00 82.69 81 LEU A CA 1
ATOM 632 C C . LEU A 1 81 ? 20.004 -2.756 -4.051 1.00 82.69 81 LEU A C 1
ATOM 634 O O . LEU A 1 81 ? 21.028 -2.441 -4.655 1.00 82.69 81 LEU A O 1
ATOM 638 N N . PHE A 1 82 ? 19.890 -3.926 -3.418 1.00 83.50 82 PHE A N 1
ATOM 639 C CA . PHE A 1 82 ? 20.939 -4.947 -3.388 1.00 83.50 82 PHE A CA 1
ATOM 640 C C . PHE A 1 82 ? 20.730 -6.057 -4.429 1.00 83.50 82 PHE A C 1
ATOM 642 O O . PHE A 1 82 ? 21.553 -6.970 -4.525 1.00 83.50 82 PHE A O 1
ATOM 649 N N . LEU A 1 83 ? 19.649 -6.003 -5.215 1.00 79.00 83 LEU A N 1
ATOM 650 C CA . LEU A 1 83 ? 19.373 -6.965 -6.278 1.00 79.00 83 LEU A CA 1
ATOM 651 C C . LEU A 1 83 ? 19.960 -6.448 -7.608 1.00 79.00 83 LEU A C 1
ATOM 653 O O . LEU A 1 83 ? 19.569 -5.368 -8.045 1.00 79.00 83 LEU A O 1
ATOM 657 N N . PRO A 1 84 ? 20.833 -7.208 -8.308 1.00 53.94 84 PRO A N 1
ATOM 658 C CA . PRO A 1 84 ? 21.607 -6.740 -9.477 1.00 53.94 84 PRO A CA 1
ATOM 659 C C . PRO A 1 84 ? 20.823 -6.301 -10.731 1.00 53.94 84 PRO A C 1
ATOM 661 O O . PRO A 1 84 ? 21.417 -6.137 -11.793 1.00 53.94 84 PRO A O 1
ATOM 664 N N . ALA A 1 85 ? 19.502 -6.160 -10.656 1.00 60.06 85 ALA A N 1
ATOM 665 C CA . ALA A 1 85 ? 18.642 -5.856 -11.795 1.00 60.06 85 ALA A CA 1
ATOM 666 C C . ALA A 1 85 ? 17.304 -5.202 -11.398 1.00 60.06 85 ALA A C 1
ATOM 668 O O . ALA A 1 85 ? 16.359 -5.262 -12.182 1.00 60.06 85 ALA A O 1
ATOM 669 N N . ARG A 1 86 ? 17.176 -4.642 -10.183 1.00 55.94 86 ARG A N 1
ATOM 670 C CA . ARG A 1 86 ? 15.944 -3.968 -9.743 1.00 55.94 86 ARG A CA 1
ATOM 671 C C . ARG A 1 86 ? 16.245 -2.527 -9.357 1.00 55.94 86 ARG A C 1
ATOM 673 O O . ARG A 1 86 ? 16.987 -2.278 -8.414 1.00 55.94 86 ARG A O 1
ATOM 680 N N . PHE A 1 87 ? 15.667 -1.593 -10.099 1.00 59.81 87 PHE A N 1
ATOM 681 C CA . PHE A 1 87 ? 15.630 -0.192 -9.705 1.00 59.81 87 PHE A CA 1
ATOM 682 C C . PHE A 1 87 ? 14.397 0.022 -8.833 1.00 59.81 87 PHE A C 1
ATOM 684 O O . PHE A 1 87 ? 13.311 -0.414 -9.197 1.00 59.81 87 PHE A O 1
ATOM 691 N N . SER A 1 88 ? 14.589 0.658 -7.677 1.00 62.00 88 SER A N 1
ATOM 692 C CA . SER A 1 88 ? 13.478 1.154 -6.866 1.00 62.00 88 SER A CA 1
ATOM 693 C C . SER A 1 88 ? 12.781 2.283 -7.635 1.00 62.00 88 SER A C 1
ATOM 695 O O . SER A 1 88 ? 13.450 3.225 -8.077 1.00 62.00 88 SER A O 1
ATOM 697 N N . ASP A 1 89 ? 11.465 2.170 -7.824 1.00 75.75 89 ASP A N 1
ATOM 698 C CA . ASP A 1 89 ? 10.627 3.209 -8.422 1.00 75.75 89 ASP A CA 1
ATOM 699 C C . ASP A 1 89 ? 9.703 3.794 -7.338 1.00 75.75 89 ASP A C 1
ATOM 701 O O . ASP A 1 89 ? 8.919 3.056 -6.743 1.00 75.75 89 ASP A O 1
ATOM 705 N N . PRO A 1 90 ? 9.711 5.120 -7.099 1.00 78.25 90 PRO A N 1
ATOM 706 C CA . PRO A 1 90 ? 8.758 5.784 -6.203 1.00 78.25 90 PRO A CA 1
ATOM 707 C C . PRO A 1 90 ? 7.274 5.465 -6.474 1.00 78.25 90 PRO A C 1
ATOM 709 O O . PRO A 1 90 ? 6.416 5.681 -5.609 1.00 78.25 90 PRO A O 1
ATOM 712 N N . ARG A 1 91 ? 6.937 4.976 -7.674 1.00 84.19 91 ARG A N 1
ATOM 713 C CA . ARG A 1 91 ? 5.597 4.481 -8.025 1.00 84.19 91 ARG A CA 1
ATOM 714 C C . ARG A 1 91 ? 5.191 3.234 -7.234 1.00 84.19 91 ARG A C 1
ATOM 716 O O . ARG A 1 91 ? 3.990 3.044 -7.010 1.00 84.19 91 ARG A O 1
ATOM 723 N N . ASP A 1 92 ? 6.142 2.434 -6.764 1.00 85.94 92 ASP A N 1
ATOM 724 C CA . ASP A 1 92 ? 5.887 1.264 -5.920 1.00 85.94 92 ASP A CA 1
ATOM 725 C C . ASP A 1 92 ? 5.410 1.693 -4.533 1.00 85.94 92 ASP A C 1
ATOM 727 O O . ASP A 1 92 ? 4.368 1.226 -4.063 1.00 85.94 92 ASP A O 1
ATOM 731 N N . LEU A 1 93 ? 6.079 2.676 -3.921 1.00 89.06 93 LEU A N 1
ATOM 732 C CA . LEU A 1 93 ? 5.607 3.300 -2.685 1.00 89.06 93 LEU A CA 1
ATOM 733 C C . LEU A 1 93 ? 4.178 3.821 -2.814 1.00 89.06 93 LEU A C 1
ATOM 735 O O . LEU A 1 93 ? 3.343 3.573 -1.938 1.00 89.06 93 LEU A O 1
ATOM 739 N N . LEU A 1 94 ? 3.880 4.516 -3.912 1.00 92.69 94 LEU A N 1
ATOM 740 C CA . LEU A 1 94 ? 2.550 5.065 -4.149 1.00 92.69 94 LEU A CA 1
ATOM 741 C C . LEU A 1 94 ? 1.494 3.963 -4.321 1.00 92.69 94 LEU A C 1
ATOM 743 O O . LEU A 1 94 ? 0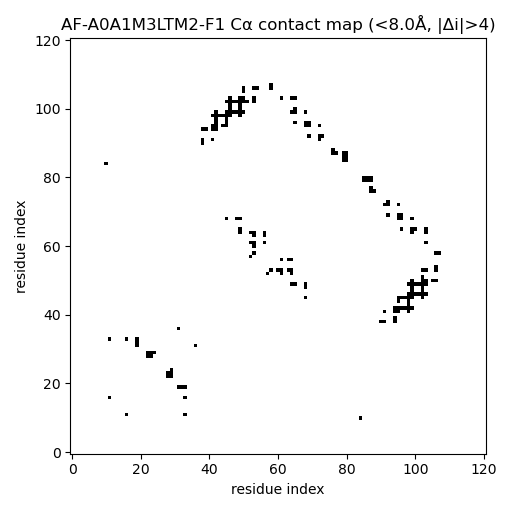.469 3.995 -3.638 1.00 92.69 94 LEU A O 1
ATOM 747 N N . SER A 1 95 ? 1.730 2.990 -5.203 1.00 92.94 95 SER A N 1
ATOM 748 C CA . SER A 1 95 ? 0.782 1.899 -5.484 1.00 92.94 95 SER A CA 1
ATOM 749 C C . SER A 1 95 ? 0.501 1.038 -4.251 1.00 92.94 95 SER A C 1
ATOM 751 O O . SER A 1 95 ? -0.662 0.805 -3.911 1.00 92.94 95 SER A O 1
ATOM 753 N N . ASN A 1 96 ? 1.532 0.648 -3.507 1.00 95.12 96 ASN A N 1
ATOM 754 C CA . ASN A 1 96 ? 1.379 -0.153 -2.291 1.00 95.12 96 ASN A CA 1
ATOM 755 C C . ASN A 1 96 ? 0.641 0.614 -1.182 1.00 95.12 96 ASN A C 1
ATOM 757 O O . ASN A 1 96 ? -0.226 0.065 -0.488 1.00 95.12 96 ASN A O 1
ATOM 761 N N . THR A 1 97 ? 0.924 1.914 -1.042 1.00 94.88 97 THR A N 1
ATOM 762 C CA . THR A 1 97 ? 0.213 2.785 -0.094 1.00 94.88 97 THR A CA 1
ATOM 763 C C . THR A 1 97 ? -1.266 2.908 -0.466 1.00 94.88 97 THR A C 1
ATOM 765 O O . THR A 1 97 ? -2.129 2.775 0.405 1.00 94.88 97 THR A O 1
ATOM 768 N N . LEU A 1 98 ? -1.583 3.091 -1.753 1.00 96.81 98 LEU A N 1
ATOM 769 C CA . LEU A 1 98 ? -2.965 3.125 -2.242 1.00 96.81 98 LEU A CA 1
ATOM 770 C C . LEU A 1 98 ? -3.694 1.802 -1.981 1.00 96.81 98 LEU A C 1
ATOM 772 O O . LEU A 1 98 ? -4.817 1.822 -1.479 1.00 96.81 98 LEU A O 1
ATOM 776 N N . GLY A 1 99 ? -3.053 0.661 -2.246 1.00 96.25 99 GLY A N 1
ATOM 777 C CA . GLY A 1 99 ? -3.603 -0.657 -1.920 1.00 96.25 99 GLY A CA 1
ATOM 778 C C . GLY A 1 99 ? -3.924 -0.799 -0.433 1.00 96.25 99 GLY A C 1
ATOM 779 O O . GLY A 1 99 ? -5.035 -1.187 -0.064 1.00 96.25 99 GLY A O 1
ATOM 780 N N . THR A 1 100 ? -2.996 -0.385 0.430 1.00 97.12 100 THR A N 1
ATOM 781 C CA . THR A 1 100 ? -3.184 -0.407 1.889 1.00 97.12 100 THR A CA 1
ATOM 782 C C . THR A 1 100 ? -4.381 0.447 2.316 1.00 97.12 100 THR A C 1
ATOM 784 O O . THR A 1 100 ? -5.225 -0.015 3.087 1.00 97.12 100 THR A O 1
ATOM 787 N N . LEU A 1 101 ? -4.499 1.669 1.782 1.00 97.62 101 LEU A N 1
ATOM 788 C CA . LEU A 1 101 ? -5.616 2.582 2.056 1.00 97.62 101 LEU A CA 1
ATOM 789 C C . LEU A 1 101 ? -6.961 2.021 1.589 1.00 97.62 101 LEU A C 1
ATOM 791 O O . LEU A 1 101 ? -7.948 2.125 2.317 1.00 97.62 101 LEU A O 1
ATOM 795 N N . VAL A 1 102 ? -7.008 1.398 0.411 1.00 97.81 102 VAL A N 1
ATOM 796 C CA . VAL A 1 102 ? -8.218 0.724 -0.082 1.00 97.81 102 VAL A CA 1
ATOM 797 C C . VAL A 1 102 ? -8.610 -0.419 0.857 1.00 97.81 102 VAL A C 1
ATOM 799 O O . VAL A 1 102 ? -9.781 -0.537 1.214 1.00 97.81 102 VAL A O 1
ATOM 802 N N . GLY A 1 103 ? -7.649 -1.218 1.326 1.00 96.19 103 GLY A N 1
ATOM 803 C CA . GLY A 1 103 ? -7.907 -2.279 2.302 1.00 96.19 103 GLY A CA 1
ATOM 804 C C . GLY A 1 103 ? -8.458 -1.761 3.636 1.00 96.19 103 GLY A C 1
ATOM 805 O O . GLY A 1 103 ? -9.451 -2.286 4.145 1.00 96.19 103 GLY A O 1
ATOM 806 N N . ILE A 1 104 ? -7.874 -0.682 4.166 1.00 96.44 104 ILE A N 1
ATOM 807 C CA . ILE A 1 104 ? -8.388 0.031 5.347 1.00 96.44 104 ILE A CA 1
ATOM 808 C C . ILE A 1 104 ? -9.833 0.491 5.098 1.00 96.44 104 ILE A C 1
ATOM 810 O O . ILE A 1 104 ? -10.725 0.221 5.906 1.00 96.44 104 ILE A O 1
ATOM 814 N N . ALA A 1 105 ? -10.089 1.147 3.962 1.00 96.44 105 ALA A N 1
ATOM 815 C CA . ALA A 1 105 ? -11.409 1.662 3.614 1.00 96.44 105 ALA A CA 1
ATOM 816 C C . ALA A 1 105 ? -12.459 0.545 3.532 1.00 96.44 105 ALA A C 1
ATOM 818 O O . ALA A 1 105 ? -13.550 0.704 4.078 1.00 96.44 105 ALA A O 1
ATOM 819 N N . ILE A 1 106 ? -12.127 -0.604 2.934 1.00 96.19 106 ILE A N 1
ATOM 820 C CA . ILE A 1 106 ? -13.009 -1.780 2.891 1.00 96.19 106 ILE A CA 1
ATOM 821 C C . ILE A 1 106 ? -13.426 -2.186 4.302 1.00 96.19 106 ILE A C 1
ATOM 823 O O . ILE A 1 106 ? -14.616 -2.373 4.554 1.00 96.19 106 ILE A O 1
ATOM 827 N N . VAL A 1 107 ? -12.477 -2.272 5.239 1.00 94.81 107 VAL A N 1
ATOM 828 C CA . VAL A 1 107 ? -12.792 -2.610 6.630 1.00 94.81 107 VAL A CA 1
ATOM 829 C C . VAL A 1 107 ? -13.753 -1.579 7.204 1.00 94.81 107 VAL A C 1
ATOM 831 O O . VAL A 1 107 ? -14.813 -1.978 7.688 1.00 94.81 107 VAL A O 1
ATOM 834 N N . HIS A 1 108 ? -13.445 -0.282 7.087 1.00 93.06 108 HIS A N 1
ATOM 835 C CA . HIS A 1 108 ? -14.269 0.817 7.609 1.00 93.06 108 HIS A CA 1
ATOM 836 C C . HIS A 1 108 ? -15.696 0.855 7.040 1.00 93.06 108 HIS A C 1
ATOM 838 O O . HIS A 1 108 ? -16.639 1.099 7.796 1.00 93.06 108 HIS A O 1
ATOM 844 N N . LEU A 1 109 ? -15.864 0.552 5.755 1.00 93.81 109 LEU A N 1
ATOM 845 C CA . LEU A 1 109 ? -17.160 0.533 5.073 1.00 93.81 109 LEU A CA 1
ATOM 846 C C . LEU A 1 109 ? -17.960 -0.753 5.338 1.00 93.81 109 LEU A C 1
ATOM 848 O O . LEU A 1 109 ? -19.186 -0.725 5.311 1.00 93.81 109 LEU A O 1
ATOM 852 N N . ALA A 1 110 ? -17.290 -1.870 5.631 1.00 87.88 110 ALA A N 1
ATOM 853 C CA . ALA A 1 110 ? -17.934 -3.168 5.828 1.00 87.88 110 ALA A CA 1
ATOM 854 C C . ALA A 1 110 ? -18.601 -3.363 7.205 1.00 87.88 110 ALA A C 1
ATOM 856 O O . ALA A 1 110 ? -19.225 -4.401 7.415 1.00 87.88 110 ALA A O 1
ATOM 857 N N . SER A 1 111 ? -18.508 -2.415 8.151 1.00 70.56 111 SER A N 1
ATOM 858 C CA . SER A 1 111 ? -19.306 -2.518 9.384 1.00 70.56 111 SER A CA 1
ATOM 859 C C . SER A 1 111 ? -20.669 -1.861 9.193 1.00 70.56 111 SER A C 1
ATOM 861 O O . SER A 1 111 ? -20.726 -0.639 9.041 1.00 70.56 111 SER A O 1
ATOM 863 N N . PRO A 1 112 ? -21.776 -2.618 9.300 1.00 57.56 112 PRO A N 1
ATOM 864 C CA . PRO A 1 112 ? -23.066 -2.007 9.553 1.00 57.56 112 PRO A CA 1
ATOM 865 C C . PRO A 1 112 ? -22.969 -1.281 10.894 1.00 57.56 112 PRO A C 1
ATOM 867 O O . PRO A 1 112 ? -22.419 -1.824 11.856 1.00 57.56 112 PRO A O 1
ATOM 870 N N . ALA A 1 113 ? -23.488 -0.054 10.957 1.00 54.25 113 ALA A N 1
ATOM 871 C CA . ALA A 1 113 ? -23.652 0.671 12.207 1.00 54.25 113 ALA A CA 1
ATOM 872 C C . ALA A 1 113 ? -24.249 -0.283 13.249 1.00 54.25 113 ALA A C 1
ATOM 874 O O . ALA A 1 113 ? -25.344 -0.813 13.044 1.00 54.25 113 ALA A O 1
ATOM 875 N N . HIS A 1 114 ? -23.514 -0.543 14.334 1.00 52.00 114 HIS A N 1
ATOM 876 C CA . HIS A 1 114 ? -24.055 -1.266 15.473 1.00 52.00 114 HIS A CA 1
ATOM 877 C C . HIS A 1 114 ? -25.342 -0.550 15.889 1.00 52.00 114 HIS A C 1
ATOM 879 O O . HIS A 1 114 ? -25.297 0.539 16.462 1.00 52.00 114 HIS A O 1
ATOM 885 N N . HIS A 1 115 ? -26.491 -1.155 15.584 1.00 51.31 115 HIS A N 1
ATOM 886 C CA . HIS A 1 115 ? -27.733 -0.848 16.267 1.00 51.31 115 HIS A CA 1
ATOM 887 C C . HIS A 1 115 ? -27.444 -1.082 17.748 1.00 51.31 115 HIS A C 1
ATOM 889 O O . HIS A 1 115 ? -27.321 -2.225 18.185 1.00 51.31 115 HIS A O 1
ATOM 895 N N . LYS A 1 116 ? -27.261 -0.005 18.517 1.00 52.78 116 LYS A N 1
ATOM 896 C CA . LYS A 1 116 ? -27.340 -0.097 19.972 1.00 52.78 116 LYS A CA 1
ATOM 897 C C . LYS A 1 116 ? -28.755 -0.595 20.283 1.00 52.78 116 LYS A C 1
ATOM 899 O O . LYS A 1 116 ? -29.699 0.082 19.873 1.00 52.78 116 LYS A O 1
ATOM 904 N N . PRO A 1 117 ? -28.937 -1.738 20.967 1.00 59.25 117 PRO A N 1
ATOM 905 C CA . PRO A 1 117 ? -30.244 -2.095 21.487 1.00 59.25 117 PRO A CA 1
ATOM 906 C C . PRO A 1 117 ? -30.679 -0.968 22.422 1.00 59.25 117 PRO A C 1
ATOM 908 O O . PRO A 1 117 ? -29.948 -0.611 23.348 1.00 59.25 117 PRO A O 1
ATOM 911 N N . THR A 1 118 ? -31.828 -0.360 22.142 1.00 71.19 118 THR A N 1
ATOM 912 C CA . THR A 1 118 ? -32.473 0.575 23.060 1.00 71.19 118 THR A CA 1
ATOM 913 C C . THR A 1 118 ? -32.648 -0.144 24.402 1.00 71.19 118 THR A C 1
ATOM 915 O O . THR A 1 118 ? -33.191 -1.252 24.398 1.00 71.19 118 THR A O 1
ATOM 918 N N . PRO A 1 119 ? -32.176 0.403 25.539 1.00 67.12 119 PRO A N 1
ATOM 919 C CA . PRO A 1 119 ? -32.472 -0.201 26.830 1.00 67.12 119 PRO A CA 1
ATOM 920 C C . PRO A 1 119 ? -33.994 -0.198 27.008 1.00 67.12 119 PRO A C 1
ATOM 922 O O . PRO A 1 119 ? -34.637 0.840 26.843 1.00 67.12 119 PRO A O 1
ATOM 925 N N . ALA A 1 120 ? -34.565 -1.379 27.249 1.00 72.75 120 ALA A N 1
ATOM 926 C CA . ALA A 1 120 ? -35.979 -1.519 27.568 1.00 72.75 120 ALA A CA 1
ATOM 927 C C . ALA A 1 120 ? -36.291 -0.767 28.883 1.00 72.75 120 ALA A C 1
ATOM 929 O O . ALA A 1 120 ? -35.410 -0.715 29.746 1.00 72.75 120 ALA A O 1
ATOM 930 N N . PRO A 1 121 ? -37.485 -0.152 28.993 1.00 78.50 121 PRO A N 1
ATOM 931 C CA . PRO A 1 121 ? -37.866 0.727 30.101 1.00 78.50 121 PRO A CA 1
ATOM 932 C C . PRO A 1 121 ? -37.981 0.017 31.452 1.00 78.50 121 PRO A C 1
ATOM 934 O O . PRO A 1 121 ? -38.270 -1.202 31.468 1.00 78.50 121 PRO A O 1
#

Sequence (121 aa):
MTLNPFPPDPHGNRLLTSLLALFAETPLLAWVTYDVVEFSANILMFVPMGVLLTLLLGRDHWWLALALGVVATLTIEFVQLFLPARFSDPRDLLSNTLGTLVGIAIVHLASPAHHKPTPAP

Mean predicted aligned error: 11.55 Å

Foldseek 3Di:
DDDPVDDPLPPDDVVVVVVLVVCCVPVVCVVVDPVNVVLQVLLQVLLVQLQVVCVVVDLVVSVVSLVVLLVVQVVVQVVQVVPPRGHRDVSSSVSSSNSNVNNSVCNVVPDDPPPDPDPDD

Secondary structure (DSSP, 8-state):
-----S---TTS-HHHHHHHHHHTTSTTTTT--HHHHHHHHHHHHHHHHHHHHHHHH-GGGHHHHHHHHHHHHHHHHHHHTTSTT----HHHHHHHHHHHHHHHHHHHHTS----PPPPP-

Radius of gyration: 20.41 Å; Cα contacts (8 Å, |Δi|>4): 106; chains: 1; bounding box: 60×20×72 Å

Solvent-accessible surface area (backbone atoms only — not comparable to full-atom values): 6961 Å² total; per-residue (Å²): 139,78,87,74,89,65,80,80,65,92,77,60,61,69,66,58,56,52,50,44,59,64,41,48,78,36,84,90,42,57,80,64,40,70,68,53,52,52,42,50,49,40,17,61,64,22,20,62,51,12,31,50,36,16,66,72,62,31,73,92,38,38,68,56,27,48,51,50,44,48,52,52,40,54,49,51,40,56,57,29,70,75,40,100,81,44,80,71,53,76,62,53,54,51,22,30,44,51,10,17,50,51,12,36,46,51,55,68,67,68,55,74,79,78,77,73,78,76,80,79,132

pLDDT: mean 79.17, std 16.43, range [33.59, 97.81]